Protein AF-A0A1H3DX16-F1 (afdb_monomer)

Radius of gyration: 30.32 Å; Cα contacts (8 Å, |Δi|>4): 21; chains: 1; bounding box: 38×92×60 Å

InterPro domains:
  IPR043860 Protein of unknown function DUF5822 [PF19139] (61-97)

Structure (mmCIF, N/CA/C/O backbone):
data_AF-A0A1H3DX16-F1
#
_entry.id   AF-A0A1H3DX16-F1
#
loop_
_atom_site.group_PDB
_atom_site.id
_atom_site.type_symbol
_atom_site.label_atom_id
_atom_site.label_alt_id
_atom_site.label_comp_id
_atom_site.label_asym_id
_atom_site.label_entity_id
_atom_site.label_seq_id
_atom_site.pdbx_PDB_ins_code
_atom_site.Cartn_x
_atom_site.Cartn_y
_atom_site.Cartn_z
_atom_site.occupancy
_atom_site.B_iso_or_equiv
_atom_site.auth_seq_id
_atom_site.auth_comp_id
_atom_site.auth_asym_id
_atom_site.auth_atom_id
_atom_site.pdbx_PDB_model_num
ATOM 1 N N . MET A 1 1 ? -19.002 78.841 -24.728 1.00 53.00 1 MET A N 1
ATOM 2 C CA . MET A 1 1 ? -18.869 78.378 -26.127 1.00 53.00 1 MET A CA 1
ATOM 3 C C . MET A 1 1 ? -17.709 77.382 -26.208 1.00 53.00 1 MET A C 1
ATOM 5 O O . MET A 1 1 ? -16.568 77.806 -26.301 1.00 53.00 1 MET A O 1
ATOM 9 N N . ARG A 1 2 ? -17.969 76.072 -26.087 1.00 50.19 2 ARG A N 1
ATOM 10 C CA . ARG A 1 2 ? -17.044 74.995 -26.499 1.00 50.19 2 ARG A CA 1
ATOM 11 C C . ARG A 1 2 ? -17.877 73.719 -26.658 1.00 50.19 2 ARG A C 1
ATOM 13 O O . ARG A 1 2 ? -18.434 73.232 -25.683 1.00 50.19 2 ARG A O 1
ATOM 20 N N . ARG A 1 3 ? -18.081 73.286 -27.904 1.00 57.09 3 ARG A N 1
ATOM 21 C CA . ARG A 1 3 ? -18.835 72.074 -28.249 1.00 57.09 3 ARG A CA 1
ATOM 22 C C . ARG A 1 3 ? -17.889 70.878 -28.157 1.00 57.09 3 ARG A C 1
ATOM 24 O O . ARG A 1 3 ? -16.848 70.894 -28.804 1.00 57.09 3 ARG A O 1
ATOM 31 N N . GLU A 1 4 ? -18.254 69.870 -27.375 1.00 65.69 4 GLU A N 1
ATOM 32 C CA . GLU A 1 4 ? -17.627 68.546 -27.423 1.00 65.69 4 GLU A CA 1
ATOM 33 C C . GLU A 1 4 ? -18.030 67.863 -28.749 1.00 65.69 4 GLU A C 1
ATOM 35 O O . GLU A 1 4 ? -19.225 67.823 -29.065 1.00 65.69 4 GLU A O 1
ATOM 40 N N . PRO A 1 5 ? -17.083 67.366 -29.565 1.00 64.69 5 PRO A N 1
ATOM 41 C CA . PRO A 1 5 ? -17.396 66.691 -30.817 1.00 64.69 5 PRO A CA 1
ATO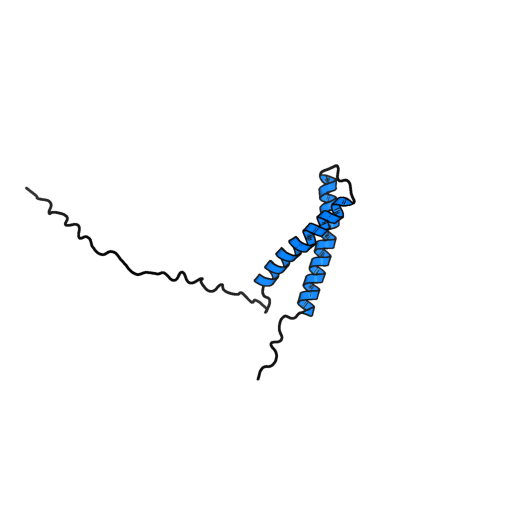M 42 C C . PRO A 1 5 ? -17.826 65.242 -30.554 1.00 64.69 5 PRO A C 1
ATOM 44 O O . PRO A 1 5 ? -17.245 64.533 -29.733 1.00 64.69 5 PRO A O 1
ATOM 47 N N . GLY A 1 6 ? -18.861 64.803 -31.274 1.00 64.19 6 GLY A N 1
ATOM 48 C CA . GLY A 1 6 ? -19.453 63.473 -31.162 1.00 64.19 6 GLY A CA 1
ATOM 49 C C . GLY A 1 6 ? -18.422 62.348 -31.261 1.00 64.19 6 GLY A C 1
ATOM 50 O O . GLY A 1 6 ? -17.728 62.190 -32.268 1.00 64.19 6 GLY A O 1
ATOM 51 N N . ARG A 1 7 ? -18.354 61.534 -30.205 1.00 66.19 7 ARG A N 1
ATOM 52 C CA . ARG A 1 7 ? -17.574 60.298 -30.158 1.00 66.19 7 ARG A CA 1
ATOM 53 C C . ARG A 1 7 ? -18.251 59.261 -31.060 1.00 66.19 7 ARG A C 1
ATOM 55 O O . ARG A 1 7 ? -19.134 58.529 -30.626 1.00 66.19 7 ARG A O 1
ATOM 62 N N . ASN A 1 8 ? -17.847 59.226 -32.328 1.00 63.00 8 ASN A N 1
ATOM 63 C CA . ASN A 1 8 ? -18.216 58.173 -33.272 1.00 63.00 8 ASN A CA 1
ATOM 64 C C . ASN A 1 8 ? -17.607 56.841 -32.811 1.00 63.00 8 ASN A C 1
ATOM 66 O O . ASN A 1 8 ? -16.418 56.584 -33.008 1.00 63.00 8 ASN A O 1
ATOM 70 N N . VAL A 1 9 ? -18.428 55.993 -32.193 1.00 67.00 9 VAL A N 1
ATOM 71 C CA . VAL A 1 9 ? -18.089 54.596 -31.907 1.00 67.00 9 VAL A CA 1
ATOM 72 C C . VAL A 1 9 ? -18.106 53.849 -33.238 1.00 67.00 9 VAL A C 1
ATOM 74 O O . VAL A 1 9 ? -19.165 53.595 -33.805 1.00 67.00 9 VAL A O 1
ATOM 77 N N . ARG A 1 10 ? -16.928 53.529 -33.779 1.00 69.12 10 ARG A N 1
ATOM 78 C CA . ARG A 1 10 ? -16.819 52.634 -34.937 1.00 69.12 10 ARG A CA 1
ATOM 79 C C . ARG A 1 10 ? -17.068 51.198 -34.452 1.00 69.12 10 ARG A C 1
ATOM 81 O O . ARG A 1 10 ? -16.302 50.746 -33.600 1.00 69.12 10 ARG A O 1
ATOM 88 N N . PRO A 1 11 ? -18.061 50.452 -34.970 1.00 63.75 11 PRO A N 1
ATOM 89 C CA . PRO A 1 11 ? -18.179 49.028 -34.684 1.00 63.75 11 PRO A CA 1
ATOM 90 C C . PRO A 1 11 ? -17.109 48.296 -35.501 1.00 63.75 11 PRO A C 1
ATOM 92 O O . PRO A 1 11 ? -17.291 47.932 -36.661 1.00 63.75 11 PRO A O 1
ATOM 95 N N . GLY A 1 12 ? -15.924 48.185 -34.908 1.00 58.12 12 GLY A N 1
ATOM 96 C CA . GLY A 1 12 ? -14.750 47.589 -35.520 1.00 58.12 12 GLY A CA 1
ATOM 97 C C . GLY A 1 12 ? -14.596 46.125 -35.145 1.00 58.12 12 GLY A C 1
ATOM 98 O O . GLY A 1 12 ? -13.970 45.820 -34.141 1.00 58.12 12 GLY A O 1
ATOM 99 N N . ARG A 1 13 ? -15.064 45.263 -36.052 1.00 65.00 13 ARG A N 1
ATOM 100 C CA . ARG A 1 13 ? -14.439 43.979 -36.402 1.00 65.00 13 ARG A CA 1
ATOM 101 C C . ARG A 1 13 ? -14.524 42.868 -35.347 1.00 65.00 13 ARG A C 1
ATOM 103 O O . ARG A 1 13 ? -13.624 42.645 -34.549 1.00 65.00 13 ARG A O 1
ATOM 110 N N . PHE A 1 14 ? -15.596 42.092 -35.483 1.00 65.19 14 PHE A N 1
ATOM 111 C CA . PHE A 1 14 ? -15.691 40.697 -35.063 1.00 65.19 14 PHE A CA 1
ATOM 112 C C . PHE A 1 14 ? -14.454 39.928 -35.566 1.00 65.19 14 PHE A C 1
ATOM 114 O O . PHE A 1 14 ? -14.304 39.699 -36.767 1.00 65.19 14 PHE A O 1
ATOM 121 N N . LEU A 1 15 ? -13.531 39.595 -34.659 1.00 66.69 15 LEU A N 1
ATOM 122 C CA . LEU A 1 15 ? -12.420 38.691 -34.941 1.00 66.69 15 LEU A CA 1
ATOM 123 C C . LEU A 1 15 ? -12.967 37.263 -34.970 1.00 66.69 15 LEU A C 1
ATOM 125 O O . LEU A 1 15 ? -12.955 36.536 -33.982 1.00 66.69 15 LEU A O 1
ATOM 129 N N . THR A 1 16 ? -13.477 36.880 -36.134 1.00 65.75 16 THR A N 1
ATOM 130 C CA . THR A 1 16 ? -13.505 35.482 -36.554 1.00 65.75 16 THR A CA 1
ATOM 131 C C . THR A 1 16 ? -12.066 34.997 -36.709 1.00 65.75 16 THR A C 1
ATOM 133 O O . THR A 1 16 ? -11.268 35.655 -37.373 1.00 65.75 16 THR A O 1
ATOM 136 N N . GLY A 1 17 ? -11.765 33.811 -36.180 1.00 60.88 17 GLY A N 1
ATOM 137 C CA . GLY A 1 17 ? -10.639 33.011 -36.661 1.00 60.88 17 GLY A CA 1
ATOM 138 C C . GLY A 1 17 ? -9.503 32.847 -35.665 1.00 60.88 17 GLY A C 1
ATOM 139 O O . GLY A 1 17 ? -8.419 33.385 -35.841 1.00 60.88 17 GLY A O 1
ATOM 140 N N . GLY A 1 18 ? -9.749 32.021 -34.657 1.00 55.00 18 GLY A N 1
ATOM 141 C CA . GLY A 1 18 ? -8.714 31.434 -33.828 1.00 55.00 18 GLY A CA 1
ATOM 142 C C . GLY A 1 18 ? -9.260 30.147 -33.250 1.00 55.00 18 GLY A C 1
ATOM 143 O O . GLY A 1 18 ? -9.586 30.089 -32.071 1.00 55.00 18 GLY A O 1
ATOM 144 N N . THR A 1 19 ? -9.414 29.109 -34.077 1.00 63.97 19 THR A N 1
ATOM 145 C CA . THR A 1 19 ? -9.336 27.748 -33.546 1.00 63.97 19 THR A CA 1
ATOM 146 C C . THR A 1 19 ? -7.918 27.611 -33.029 1.00 63.97 19 THR A C 1
ATOM 148 O O . THR A 1 19 ? -7.015 27.188 -33.753 1.00 63.97 19 THR A O 1
ATOM 151 N N . GLU A 1 20 ? -7.710 28.065 -31.800 1.00 61.38 20 GLU A N 1
ATOM 152 C CA . GLU A 1 20 ? -6.575 27.675 -31.005 1.00 61.38 20 GLU A CA 1
ATOM 153 C C . GLU A 1 20 ? -6.685 26.161 -30.972 1.00 61.38 20 GLU A C 1
ATOM 155 O O . GLU A 1 20 ? -7.507 25.581 -30.257 1.00 61.38 20 GLU A O 1
ATOM 160 N N . ARG A 1 21 ? -5.927 25.501 -31.855 1.00 65.00 21 ARG A N 1
ATOM 161 C CA . ARG A 1 21 ? -5.517 24.141 -31.588 1.00 65.00 21 ARG A CA 1
ATOM 162 C C . ARG A 1 21 ? -4.809 24.299 -30.266 1.00 65.00 21 ARG A C 1
ATOM 164 O O . ARG A 1 21 ? -3.655 24.716 -30.235 1.00 65.00 21 ARG A O 1
ATOM 171 N N . ARG A 1 22 ? -5.549 24.067 -29.182 1.00 63.12 22 ARG A N 1
ATOM 172 C CA . ARG A 1 22 ? -5.013 23.864 -27.853 1.00 63.12 22 ARG A CA 1
ATOM 173 C C . ARG A 1 22 ? -4.245 22.560 -27.999 1.00 63.12 22 ARG A C 1
ATOM 175 O O . ARG A 1 22 ? -4.751 21.483 -27.701 1.00 63.12 22 ARG A O 1
ATOM 182 N N . GLY A 1 23 ? -3.100 22.662 -28.670 1.00 63.25 23 GLY A N 1
ATOM 183 C CA . GLY A 1 23 ? -2.154 21.596 -28.829 1.00 63.25 23 GLY A CA 1
ATOM 184 C C . GLY A 1 23 ? -1.861 21.216 -27.406 1.00 63.25 23 GLY A C 1
ATOM 185 O O . GLY A 1 23 ? -1.444 22.062 -26.615 1.00 63.25 23 GLY A O 1
ATOM 186 N N . VAL A 1 24 ? -2.203 19.981 -27.058 1.00 67.94 24 VAL A N 1
ATOM 187 C CA . VAL A 1 24 ? -1.574 19.332 -25.923 1.00 67.94 24 VAL A CA 1
ATOM 188 C C . VAL A 1 24 ? -0.092 19.604 -26.126 1.00 67.94 24 VAL A C 1
ATOM 190 O O . VAL A 1 24 ? 0.487 19.130 -27.103 1.00 67.94 24 VAL A O 1
ATOM 193 N N . GLN A 1 25 ? 0.465 20.489 -25.297 1.00 70.19 25 GLN A N 1
ATOM 194 C CA . GLN A 1 25 ? 1.900 20.707 -25.275 1.00 70.19 25 GLN A CA 1
ATOM 195 C C . GLN A 1 25 ? 2.494 19.315 -25.081 1.00 70.19 25 GLN A C 1
ATOM 197 O O . GLN A 1 25 ? 2.036 18.623 -24.162 1.00 70.19 25 GLN A O 1
ATOM 202 N N . PRO A 1 26 ? 3.390 18.850 -25.969 1.00 68.81 26 PRO A N 1
ATOM 203 C CA . PRO A 1 26 ? 3.991 17.539 -25.818 1.00 68.81 26 PRO A CA 1
ATOM 204 C C . PRO A 1 26 ? 4.527 17.433 -24.395 1.00 68.81 26 PRO A C 1
ATOM 206 O O . PRO A 1 26 ? 5.347 18.250 -23.981 1.00 68.81 26 PRO A O 1
ATOM 209 N N . VAL A 1 27 ? 3.975 16.499 -23.617 1.00 68.81 27 VAL A N 1
ATOM 210 C CA . VAL A 1 27 ? 4.474 16.225 -22.272 1.00 68.81 27 VAL A CA 1
ATOM 211 C C . VAL A 1 27 ? 5.932 15.835 -22.436 1.00 68.81 27 VAL A C 1
ATOM 213 O O . VAL A 1 27 ? 6.251 14.897 -23.168 1.00 68.81 27 VAL A O 1
ATOM 216 N N . GLU A 1 28 ? 6.810 16.592 -21.793 1.00 62.84 28 GLU A N 1
ATOM 217 C CA . GLU A 1 28 ? 8.228 16.291 -21.748 1.00 62.84 28 GLU A CA 1
ATOM 218 C C . GLU A 1 28 ? 8.389 14.968 -20.992 1.00 62.84 28 GLU A C 1
ATOM 220 O O . GLU A 1 28 ? 8.187 14.885 -19.780 1.00 62.84 28 GLU A O 1
ATOM 225 N N . ARG A 1 29 ? 8.646 13.892 -21.740 1.00 60.22 29 ARG A N 1
ATOM 226 C CA . ARG A 1 29 ? 8.978 12.577 -21.193 1.00 60.22 29 ARG A CA 1
ATOM 227 C C . ARG A 1 29 ? 10.378 12.688 -20.606 1.00 60.22 29 ARG A C 1
ATOM 229 O O . ARG A 1 29 ? 11.359 12.679 -21.343 1.00 60.22 29 ARG A O 1
ATOM 236 N N . THR A 1 30 ? 10.480 12.846 -19.293 1.00 56.62 30 THR A N 1
ATOM 237 C CA . THR A 1 30 ? 11.776 12.833 -18.613 1.00 56.62 30 THR A CA 1
ATOM 238 C C . THR A 1 30 ? 12.246 11.384 -18.487 1.00 56.62 30 THR A C 1
ATOM 240 O O . THR A 1 30 ? 11.995 10.726 -17.482 1.00 56.62 30 THR A O 1
ATOM 243 N N . GLU A 1 31 ? 12.898 10.862 -19.522 1.00 53.69 31 GLU A N 1
ATOM 244 C CA . GLU A 1 31 ? 13.693 9.638 -19.402 1.00 53.69 31 GLU A CA 1
ATOM 245 C C . GLU A 1 31 ? 15.061 10.015 -18.840 1.00 53.69 31 GLU A C 1
ATOM 247 O O . GLU A 1 31 ? 16.020 10.268 -19.565 1.00 53.69 31 GLU A O 1
ATOM 252 N N . VAL A 1 32 ? 15.138 10.128 -17.516 1.00 54.59 32 VAL A N 1
ATOM 253 C CA . VAL A 1 32 ? 16.431 10.196 -16.830 1.00 54.59 32 VAL A CA 1
ATOM 254 C C . VAL A 1 32 ? 16.871 8.750 -16.612 1.00 54.59 32 VAL A C 1
ATOM 256 O O . VAL A 1 32 ? 16.101 7.949 -16.092 1.00 54.59 32 VAL A O 1
ATOM 259 N N . GLU A 1 33 ? 18.069 8.393 -17.081 1.00 61.19 33 GLU A N 1
ATOM 260 C CA . GLU A 1 33 ? 18.662 7.048 -16.925 1.00 61.19 33 GLU A CA 1
ATOM 261 C C . GLU A 1 33 ? 17.948 5.883 -17.648 1.00 61.19 33 GLU A C 1
ATOM 263 O O . GLU A 1 33 ? 18.230 4.722 -17.359 1.00 61.19 33 GLU A O 1
ATOM 268 N N . GLY A 1 34 ? 17.076 6.160 -18.630 1.00 67.12 34 GLY A N 1
ATOM 269 C CA . GLY A 1 34 ? 16.381 5.122 -19.415 1.00 67.12 34 GLY A CA 1
ATOM 270 C C . GLY A 1 34 ? 15.231 4.438 -18.665 1.00 67.12 34 GLY A C 1
ATOM 271 O O . GLY A 1 34 ? 14.816 3.335 -19.018 1.00 67.12 34 GLY A O 1
ATOM 272 N N . VAL A 1 35 ? 14.726 5.076 -17.604 1.00 68.06 35 VAL A N 1
ATOM 273 C CA . VAL A 1 35 ? 13.601 4.588 -16.799 1.00 68.06 35 VAL A CA 1
ATOM 274 C C . VAL A 1 35 ? 12.373 5.473 -17.026 1.00 68.06 35 VAL A C 1
ATOM 276 O O . VAL A 1 35 ? 12.403 6.677 -16.779 1.00 68.06 35 VAL A O 1
ATOM 279 N N . ASP A 1 36 ? 11.254 4.868 -17.440 1.00 78.19 36 ASP A N 1
ATOM 280 C CA . ASP A 1 36 ? 9.964 5.559 -17.567 1.00 78.19 36 ASP A CA 1
ATOM 281 C C . ASP A 1 36 ? 9.331 5.767 -16.178 1.00 78.19 36 ASP A C 1
ATOM 283 O O . ASP A 1 36 ? 8.626 4.907 -15.637 1.00 78.19 36 ASP A O 1
ATOM 287 N N . TYR A 1 37 ? 9.574 6.934 -15.578 1.00 73.38 37 TYR A N 1
ATOM 288 C CA . TYR A 1 37 ? 9.007 7.289 -14.272 1.00 73.38 37 TYR A CA 1
ATOM 289 C C . TYR A 1 37 ? 7.474 7.377 -14.275 1.00 73.38 37 TYR A C 1
ATOM 291 O O . TYR A 1 37 ? 6.848 7.142 -13.236 1.00 73.38 37 TYR A O 1
ATOM 299 N N . GLY A 1 38 ? 6.854 7.676 -15.422 1.00 80.88 38 GLY A N 1
ATOM 300 C CA . GLY A 1 38 ? 5.398 7.660 -15.569 1.00 80.88 38 GLY A CA 1
ATOM 301 C C . GLY A 1 38 ? 4.849 6.244 -15.412 1.00 80.88 38 GLY A C 1
ATOM 302 O O . GLY A 1 38 ? 3.902 6.018 -14.651 1.00 80.88 38 GLY A O 1
ATOM 303 N N . TRP A 1 39 ? 5.508 5.277 -16.047 1.00 80.12 39 TRP A N 1
ATOM 304 C CA . TRP A 1 39 ? 5.203 3.857 -15.902 1.00 80.12 39 TRP A CA 1
ATOM 305 C C . TRP A 1 39 ? 5.468 3.342 -14.481 1.00 80.12 39 TRP A C 1
ATOM 307 O O . TRP A 1 39 ? 4.633 2.618 -13.933 1.00 80.12 39 TRP A O 1
ATOM 317 N N . VAL A 1 40 ? 6.574 3.744 -13.843 1.00 76.38 40 VAL A N 1
ATOM 318 C CA . VAL A 1 40 ? 6.892 3.349 -12.455 1.00 76.38 40 VAL A CA 1
ATOM 319 C C . VAL A 1 40 ? 5.812 3.833 -11.489 1.00 76.38 40 VAL A C 1
ATOM 321 O O . VAL A 1 40 ? 5.321 3.063 -10.654 1.00 76.38 40 VAL A O 1
ATOM 324 N N . MET A 1 41 ? 5.399 5.093 -11.618 1.00 84.00 41 MET A N 1
ATOM 325 C CA . MET A 1 41 ? 4.356 5.669 -10.775 1.00 84.00 41 MET A CA 1
ATOM 326 C C . MET A 1 41 ? 3.008 4.974 -11.000 1.00 84.00 41 MET A C 1
ATOM 328 O O . MET A 1 41 ? 2.355 4.570 -10.034 1.00 84.00 41 MET A O 1
ATOM 332 N N . GLN A 1 42 ? 2.613 4.781 -12.263 1.00 84.19 42 GLN A N 1
ATOM 333 C CA . GLN A 1 42 ? 1.346 4.136 -12.609 1.00 84.19 42 GLN A CA 1
ATOM 334 C C . GLN A 1 42 ? 1.305 2.681 -12.131 1.00 84.19 42 GLN A C 1
ATOM 336 O O . GLN A 1 42 ? 0.327 2.266 -11.507 1.00 84.19 42 GLN A O 1
ATOM 341 N N . THR A 1 43 ? 2.379 1.926 -12.355 1.00 81.94 43 THR A N 1
ATOM 342 C CA . THR A 1 43 ? 2.497 0.532 -11.914 1.00 81.94 43 THR A CA 1
ATOM 343 C C . THR A 1 43 ? 2.405 0.440 -10.399 1.00 81.94 43 THR A C 1
ATOM 345 O O . THR A 1 43 ? 1.632 -0.360 -9.877 1.00 81.94 43 THR A O 1
ATOM 348 N N . THR A 1 44 ? 3.108 1.308 -9.672 1.00 78.75 44 THR A N 1
ATOM 349 C CA . THR A 1 44 ? 3.055 1.321 -8.204 1.00 78.75 44 THR A CA 1
ATOM 350 C C . THR A 1 44 ? 1.641 1.612 -7.695 1.00 78.75 44 THR A C 1
ATOM 352 O O . THR A 1 44 ? 1.156 0.921 -6.796 1.00 78.75 44 THR A O 1
ATOM 355 N N . PHE A 1 45 ? 0.942 2.582 -8.294 1.00 83.12 45 PHE A N 1
ATOM 356 C CA . PHE A 1 45 ? -0.441 2.907 -7.935 1.00 83.12 45 PHE A CA 1
ATOM 357 C C . PHE A 1 45 ? -1.390 1.724 -8.177 1.00 83.12 45 PHE A C 1
ATOM 359 O O . PHE A 1 45 ? -2.111 1.303 -7.269 1.00 83.12 45 PHE A O 1
ATOM 366 N N . VAL A 1 46 ? -1.344 1.142 -9.379 1.00 85.94 46 VAL A N 1
ATOM 367 C CA . VAL A 1 46 ? -2.207 0.021 -9.780 1.00 85.94 46 VAL A CA 1
ATOM 368 C C . VAL A 1 46 ? -1.953 -1.210 -8.913 1.00 85.94 46 VAL A C 1
ATOM 370 O O . VAL A 1 46 ? -2.901 -1.802 -8.396 1.00 85.94 46 VAL A O 1
ATOM 373 N N . VAL A 1 47 ? -0.690 -1.575 -8.698 1.00 81.56 47 VAL A N 1
ATOM 374 C CA . VAL A 1 47 ? -0.323 -2.753 -7.901 1.00 81.56 47 VAL A CA 1
ATOM 375 C C . VAL A 1 47 ? -0.755 -2.585 -6.442 1.00 81.56 47 VAL A C 1
ATOM 377 O O . VAL A 1 47 ? -1.301 -3.515 -5.851 1.00 81.56 47 VAL A O 1
ATOM 380 N N . THR A 1 48 ? -0.603 -1.394 -5.862 1.00 76.88 48 THR A N 1
ATOM 381 C CA . THR A 1 48 ? -1.018 -1.146 -4.471 1.00 76.88 48 THR A CA 1
ATOM 382 C C . THR A 1 48 ? -2.530 -1.304 -4.291 1.00 76.88 48 THR A C 1
ATOM 384 O O . THR A 1 48 ? -2.979 -1.860 -3.288 1.00 76.88 48 THR A O 1
ATOM 387 N N . ILE A 1 49 ? -3.324 -0.875 -5.273 1.00 82.12 49 ILE A N 1
ATOM 388 C CA . ILE A 1 49 ? -4.783 -1.019 -5.231 1.00 82.12 49 ILE A CA 1
ATOM 389 C C . ILE A 1 49 ? -5.194 -2.472 -5.462 1.00 82.12 49 ILE A C 1
ATOM 391 O O . ILE A 1 49 ? -5.943 -3.023 -4.660 1.00 82.12 49 ILE A O 1
ATOM 395 N N . LEU A 1 50 ? -4.714 -3.096 -6.541 1.00 83.81 50 LEU A N 1
ATOM 396 C CA . LEU A 1 50 ? -5.174 -4.425 -6.953 1.00 83.81 50 LEU A CA 1
ATOM 397 C C . LEU A 1 50 ? -4.631 -5.557 -6.081 1.00 83.81 50 LEU A C 1
ATOM 399 O O . LEU A 1 50 ? -5.247 -6.615 -6.017 1.00 83.81 50 LEU A O 1
ATOM 403 N N . VAL A 1 51 ? -3.493 -5.359 -5.420 1.00 77.38 51 VAL A N 1
ATOM 404 C CA . VAL A 1 51 ? -2.848 -6.394 -4.601 1.00 77.38 51 VAL A CA 1
ATOM 405 C C . VAL A 1 51 ? -2.877 -6.010 -3.127 1.00 77.38 51 VAL A C 1
ATOM 407 O O . VAL A 1 51 ? -3.306 -6.805 -2.289 1.00 77.38 51 VAL A O 1
ATOM 410 N N . GLY A 1 52 ? -2.482 -4.776 -2.802 1.00 74.94 52 GLY A N 1
ATOM 411 C CA . GLY A 1 52 ? -2.396 -4.304 -1.420 1.00 74.94 52 GLY A CA 1
ATOM 412 C C 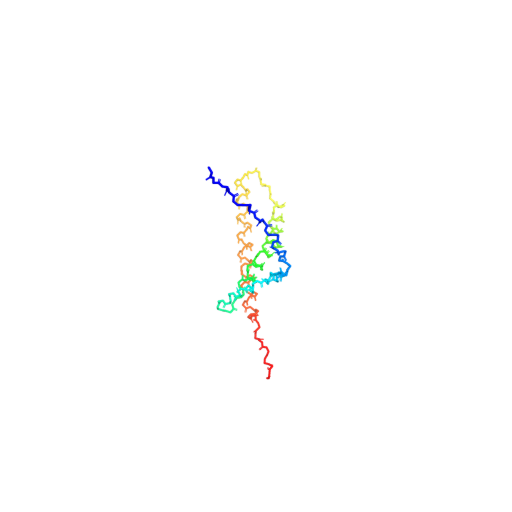. GLY A 1 52 ? -3.748 -4.284 -0.709 1.00 74.94 52 GLY A C 1
ATOM 413 O O . GLY A 1 52 ? -3.880 -4.864 0.371 1.00 74.94 52 GLY A O 1
ATOM 414 N N . ALA A 1 53 ? -4.770 -3.671 -1.315 1.00 80.06 53 ALA A N 1
ATOM 415 C CA . ALA A 1 53 ? -6.084 -3.570 -0.678 1.00 80.06 53 ALA A CA 1
ATOM 416 C C . ALA A 1 53 ? -6.770 -4.942 -0.477 1.00 80.06 53 ALA A C 1
ATOM 418 O O . ALA A 1 53 ? -7.226 -5.198 0.642 1.00 80.06 53 ALA A O 1
ATOM 419 N N . PRO A 1 54 ? -6.795 -5.868 -1.461 1.00 80.56 54 PRO A N 1
ATOM 420 C CA . PRO A 1 54 ? -7.349 -7.207 -1.252 1.00 80.56 54 PRO A CA 1
ATOM 421 C C . PRO A 1 54 ? -6.615 -8.021 -0.188 1.00 80.56 54 PRO A C 1
ATOM 423 O O . PRO A 1 54 ? -7.269 -8.683 0.615 1.00 80.56 54 PRO A O 1
ATOM 426 N N . LEU A 1 55 ? -5.281 -7.951 -0.119 1.00 76.12 55 LEU A N 1
ATOM 427 C CA . LEU A 1 55 ? -4.517 -8.657 0.917 1.00 76.12 55 LEU A CA 1
ATOM 428 C C . LEU A 1 55 ? -4.863 -8.162 2.322 1.00 76.12 55 LEU A C 1
ATOM 430 O O . LEU A 1 55 ? -5.087 -8.975 3.221 1.00 76.12 55 LEU A O 1
ATOM 434 N N . VAL A 1 56 ? -4.958 -6.843 2.510 1.00 76.50 56 VAL A N 1
ATOM 435 C CA . VAL A 1 56 ? -5.364 -6.253 3.795 1.00 76.50 56 VAL A CA 1
ATOM 436 C C . VAL A 1 56 ? -6.792 -6.663 4.155 1.00 76.50 56 VAL A C 1
ATOM 438 O O . VAL A 1 56 ? -7.048 -7.047 5.299 1.00 76.50 56 VAL A O 1
ATOM 441 N N . ALA A 1 57 ? -7.709 -6.635 3.186 1.00 79.25 57 ALA A N 1
ATOM 442 C CA . ALA A 1 57 ? -9.094 -7.042 3.396 1.00 79.25 57 ALA A CA 1
ATOM 443 C C . ALA A 1 57 ? -9.193 -8.518 3.818 1.00 79.25 57 ALA A C 1
ATOM 445 O O . ALA A 1 57 ? -9.824 -8.818 4.834 1.00 79.25 57 ALA A O 1
ATOM 446 N N . LEU A 1 58 ? -8.513 -9.422 3.104 1.00 77.81 58 LEU A N 1
ATOM 447 C CA . LEU A 1 58 ? -8.496 -10.857 3.405 1.00 77.81 58 LEU A CA 1
ATOM 448 C C . LEU A 1 58 ? -7.887 -11.140 4.778 1.00 77.81 58 LEU A C 1
ATOM 450 O O . LEU A 1 58 ? -8.488 -11.861 5.576 1.00 77.81 58 LEU A O 1
ATOM 454 N N . ALA A 1 59 ? -6.747 -10.525 5.095 1.00 78.50 59 ALA A N 1
ATOM 455 C CA . ALA A 1 59 ? -6.116 -10.682 6.399 1.00 78.50 59 ALA A CA 1
ATOM 456 C C . ALA A 1 59 ? -7.021 -10.188 7.543 1.00 78.50 59 ALA A C 1
ATOM 458 O O . ALA A 1 59 ? -6.992 -10.763 8.631 1.00 78.50 59 ALA A O 1
ATOM 459 N N . SER A 1 60 ? -7.848 -9.156 7.313 1.00 71.81 60 SER A N 1
ATOM 460 C CA . SER A 1 60 ? -8.722 -8.606 8.361 1.00 71.81 60 SER A CA 1
ATOM 461 C C . SER A 1 60 ? -9.814 -9.583 8.804 1.00 71.81 60 SER A C 1
ATOM 463 O O . SER A 1 60 ? -10.279 -9.506 9.937 1.00 71.81 60 SER A O 1
ATOM 465 N N . THR A 1 61 ? -10.182 -10.547 7.952 1.00 81.12 61 THR A N 1
ATOM 466 C CA . THR A 1 61 ? -11.209 -11.554 8.270 1.00 81.12 61 THR A CA 1
ATOM 467 C C . THR A 1 61 ? -10.781 -12.535 9.362 1.00 81.12 61 THR A C 1
ATOM 469 O O . THR A 1 61 ? -11.626 -13.193 9.959 1.00 81.12 61 THR A O 1
ATOM 472 N N . GLN A 1 62 ? -9.477 -12.640 9.631 1.00 79.25 62 GLN A N 1
ATOM 473 C CA . GLN A 1 62 ? -8.902 -13.651 10.522 1.00 79.25 62 GLN A CA 1
ATOM 474 C C . GLN A 1 62 ? -8.691 -13.153 11.957 1.00 79.25 62 GLN A C 1
ATOM 476 O O . GLN A 1 62 ? -8.263 -13.918 12.819 1.00 79.25 62 GLN A O 1
ATOM 481 N N . VAL A 1 63 ? -8.957 -11.874 12.234 1.00 75.69 63 VAL A N 1
ATOM 482 C CA . VAL A 1 63 ? -8.634 -11.250 13.523 1.00 75.69 63 VAL A CA 1
ATOM 483 C C . VAL A 1 63 ? -9.708 -10.267 13.965 1.00 75.69 63 VAL A C 1
ATOM 485 O O . VAL A 1 63 ? -10.133 -9.389 13.220 1.00 75.69 63 VAL A O 1
ATOM 488 N N . THR A 1 64 ? -10.108 -10.365 15.231 1.00 76.00 64 THR A N 1
ATOM 489 C CA . THR A 1 64 ? -10.978 -9.374 15.862 1.00 76.00 64 THR A CA 1
ATOM 490 C C . THR A 1 64 ? -10.148 -8.173 16.306 1.00 76.00 64 THR A C 1
ATOM 492 O O . THR A 1 64 ? -9.145 -8.294 17.007 1.00 76.00 64 THR A O 1
ATOM 495 N N . LEU A 1 65 ? -10.560 -6.981 15.873 1.00 77.12 65 LEU A N 1
ATOM 496 C CA . LEU A 1 65 ? -9.821 -5.732 16.074 1.00 77.12 65 LEU A CA 1
ATOM 497 C C . LEU A 1 65 ? -10.659 -4.773 16.935 1.00 77.12 65 LEU A C 1
ATOM 499 O O . LEU A 1 65 ? -11.266 -3.842 16.402 1.00 77.12 65 LEU A O 1
ATOM 503 N N . PRO A 1 66 ? -10.755 -5.010 18.258 1.00 81.88 66 PRO A N 1
ATOM 504 C CA . PRO A 1 66 ? -11.690 -4.294 19.127 1.00 81.88 66 PRO A CA 1
ATOM 505 C C . PRO A 1 66 ? -11.272 -2.839 19.386 1.00 81.88 66 PRO A C 1
ATOM 507 O O . PRO A 1 66 ? -12.126 -1.962 19.510 1.00 81.88 66 PRO A O 1
ATOM 510 N N . SER A 1 67 ? -9.968 -2.547 19.411 1.00 90.44 67 SER A N 1
ATOM 511 C CA . SER A 1 67 ? -9.423 -1.223 19.734 1.00 90.44 67 SER A CA 1
ATOM 512 C C . SER A 1 67 ? -8.748 -0.551 18.537 1.00 90.44 67 SER A C 1
ATOM 514 O O . SER A 1 67 ? -8.325 -1.199 17.580 1.00 90.44 67 SER A O 1
ATOM 516 N N . TRP A 1 68 ? -8.634 0.780 18.576 1.00 89.19 68 TRP A N 1
ATOM 517 C CA . TRP A 1 68 ? -7.919 1.542 17.546 1.00 89.19 68 TRP A CA 1
ATOM 518 C C . TRP A 1 68 ? -6.439 1.140 17.446 1.00 89.19 68 TRP A C 1
ATOM 520 O O . TRP A 1 68 ? -5.943 0.902 16.349 1.00 89.19 68 TRP A O 1
ATOM 530 N N . GLY A 1 69 ? -5.761 0.953 18.583 1.00 90.06 69 GLY A N 1
ATOM 531 C CA . GLY A 1 69 ? -4.371 0.487 18.604 1.00 90.06 69 GLY A CA 1
ATOM 532 C C . GLY A 1 69 ? -4.188 -0.887 17.952 1.00 90.06 69 GLY A C 1
ATOM 533 O O . GLY A 1 69 ? -3.233 -1.083 17.203 1.00 90.06 69 GLY A O 1
ATOM 534 N N . ALA A 1 70 ? -5.135 -1.812 18.154 1.00 85.88 70 ALA A N 1
ATOM 535 C CA . ALA A 1 70 ? -5.1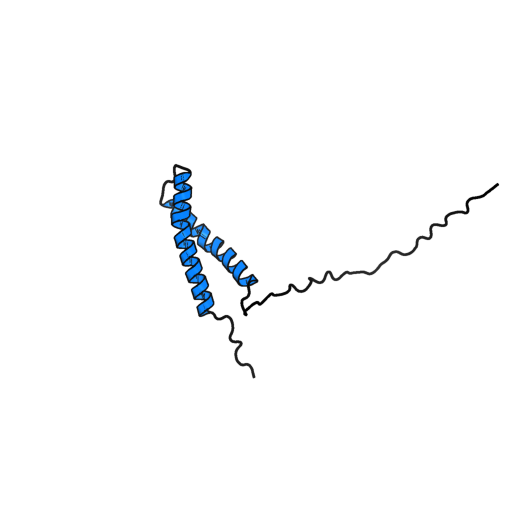14 -3.116 17.490 1.00 85.88 70 ALA A CA 1
ATOM 536 C C . ALA A 1 70 ? -5.236 -2.981 15.962 1.00 85.88 70 ALA A C 1
ATOM 538 O O . ALA A 1 70 ? -4.507 -3.652 15.235 1.00 85.88 70 ALA A O 1
ATOM 539 N N . ARG A 1 71 ? -6.093 -2.070 15.476 1.00 83.44 71 ARG A N 1
ATOM 540 C CA . ARG A 1 71 ? -6.247 -1.762 14.040 1.00 83.44 71 ARG A CA 1
ATOM 541 C C . ARG A 1 71 ? -4.952 -1.234 13.426 1.00 83.44 71 ARG A C 1
ATOM 543 O O . ARG A 1 71 ? -4.543 -1.726 12.379 1.00 83.44 71 ARG A O 1
ATOM 550 N N . VAL A 1 72 ? -4.277 -0.302 14.099 1.00 89.31 72 VAL A N 1
ATOM 551 C CA . VAL A 1 72 ? -2.993 0.257 13.637 1.00 89.31 72 VAL A CA 1
ATOM 552 C C . VAL A 1 72 ? -1.895 -0.810 13.614 1.00 89.31 72 VAL A C 1
ATOM 554 O O . VAL A 1 72 ? -1.225 -0.982 12.598 1.00 89.31 72 VAL A O 1
ATOM 557 N N . ALA A 1 73 ? -1.730 -1.570 14.700 1.00 86.44 73 ALA A N 1
ATOM 558 C CA . ALA A 1 73 ? -0.706 -2.612 14.780 1.00 86.44 73 ALA A CA 1
ATOM 559 C C . ALA A 1 73 ? -0.918 -3.719 13.733 1.00 86.44 73 ALA A C 1
ATOM 561 O O . ALA A 1 73 ? 0.043 -4.206 13.134 1.00 86.44 73 ALA A O 1
ATOM 562 N N . PHE A 1 74 ? -2.174 -4.091 13.486 1.00 84.75 74 PHE A N 1
ATOM 563 C CA . PHE A 1 74 ? -2.544 -5.031 12.435 1.00 84.75 74 PHE A CA 1
ATOM 564 C C . PHE A 1 74 ? -2.223 -4.487 11.041 1.00 84.75 74 PHE A C 1
ATOM 566 O O . PHE A 1 74 ? -1.565 -5.175 10.261 1.00 84.75 74 PHE A O 1
ATOM 573 N N . ALA A 1 75 ? -2.610 -3.241 10.753 1.00 81.81 75 ALA A N 1
ATOM 574 C CA . ALA A 1 75 ? -2.320 -2.603 9.474 1.00 81.81 75 ALA A CA 1
ATOM 575 C C . ALA A 1 75 ? -0.812 -2.558 9.189 1.00 81.81 75 ALA A C 1
ATOM 577 O O . ALA A 1 75 ? -0.400 -2.844 8.071 1.00 81.81 75 ALA A O 1
ATOM 578 N N . ILE A 1 76 ? 0.020 -2.285 10.200 1.00 85.88 76 ILE A N 1
ATOM 579 C CA . ILE A 1 76 ? 1.484 -2.304 10.059 1.00 85.88 76 ILE A CA 1
ATOM 580 C C . ILE A 1 76 ? 1.999 -3.732 9.821 1.00 85.88 76 ILE A C 1
ATOM 582 O O . ILE A 1 76 ? 2.781 -3.949 8.897 1.00 85.88 76 ILE A O 1
ATOM 586 N N . ARG A 1 77 ? 1.554 -4.719 10.616 1.00 85.12 77 ARG A N 1
ATOM 587 C CA . ARG A 1 77 ? 1.997 -6.123 10.489 1.00 85.12 77 ARG A CA 1
ATOM 588 C C . ARG A 1 77 ? 1.618 -6.763 9.162 1.00 85.12 77 ARG A C 1
ATOM 590 O O . ARG A 1 77 ? 2.364 -7.611 8.689 1.00 85.12 77 ARG A O 1
ATOM 597 N N . VAL A 1 78 ? 0.478 -6.393 8.589 1.00 81.75 78 VAL A N 1
ATOM 598 C CA . VAL A 1 78 ? 0.034 -6.901 7.285 1.00 81.75 78 VAL A CA 1
ATOM 599 C C . VAL A 1 78 ? 0.606 -6.060 6.152 1.00 81.75 78 VAL A C 1
ATOM 601 O O . VAL A 1 78 ? 1.095 -6.602 5.167 1.00 81.75 78 VAL A O 1
ATOM 604 N N . GLY A 1 79 ? 0.595 -4.737 6.300 1.00 77.69 79 GLY A N 1
ATOM 605 C CA . GLY A 1 79 ? 1.069 -3.813 5.279 1.00 77.69 79 GLY A CA 1
ATOM 606 C C . GLY A 1 79 ? 2.563 -3.948 5.006 1.00 77.69 79 GLY A C 1
ATOM 607 O O . GLY A 1 79 ? 2.955 -3.955 3.845 1.00 77.69 79 GLY A O 1
ATOM 608 N N . ALA A 1 80 ? 3.400 -4.111 6.037 1.00 84.62 80 ALA A N 1
ATOM 609 C CA . ALA A 1 80 ? 4.852 -4.150 5.860 1.00 84.62 80 ALA A CA 1
ATOM 610 C C . ALA A 1 80 ? 5.345 -5.354 5.024 1.00 84.62 80 ALA A C 1
ATOM 612 O O . ALA A 1 80 ? 6.074 -5.121 4.058 1.00 84.62 80 ALA A O 1
ATOM 613 N N . PRO A 1 81 ? 4.937 -6.615 5.288 1.00 82.75 81 PRO A N 1
ATOM 614 C CA . PRO A 1 81 ? 5.301 -7.748 4.436 1.00 82.75 81 PRO A CA 1
ATOM 615 C C . PRO A 1 81 ? 4.762 -7.612 3.014 1.00 82.75 81 PRO A C 1
ATOM 617 O O . PRO A 1 81 ? 5.480 -7.908 2.066 1.00 82.75 81 PRO A O 1
ATOM 620 N N . VAL A 1 82 ? 3.521 -7.141 2.850 1.00 79.00 82 VAL A N 1
ATOM 621 C CA . VAL A 1 82 ? 2.913 -6.954 1.525 1.00 79.00 82 VAL A CA 1
ATOM 622 C C . VAL A 1 82 ? 3.670 -5.899 0.729 1.00 79.00 82 VAL A C 1
ATOM 624 O O . VAL A 1 82 ? 3.998 -6.136 -0.431 1.00 79.00 82 VAL A O 1
ATOM 627 N N . TRP A 1 83 ? 3.997 -4.765 1.349 1.00 77.50 83 TRP A N 1
ATOM 628 C CA . TRP A 1 83 ? 4.786 -3.705 0.728 1.00 77.50 83 TRP A CA 1
ATOM 629 C C . TRP A 1 83 ? 6.176 -4.208 0.336 1.00 77.50 83 TRP A C 1
ATOM 631 O O . TRP A 1 83 ? 6.604 -4.012 -0.798 1.00 77.50 83 TRP A O 1
ATOM 641 N N . PHE A 1 84 ? 6.843 -4.936 1.233 1.00 82.38 84 PHE A N 1
ATOM 642 C CA . PHE A 1 84 ? 8.162 -5.508 0.979 1.00 82.38 84 PHE A CA 1
ATOM 643 C C . PHE A 1 84 ? 8.146 -6.531 -0.167 1.00 82.38 84 PHE A C 1
ATOM 645 O O . PHE A 1 84 ? 8.959 -6.442 -1.085 1.00 82.38 84 PHE A O 1
ATOM 652 N N . LEU A 1 85 ? 7.188 -7.463 -0.170 1.00 81.25 85 LEU A N 1
ATOM 653 C CA . LEU A 1 85 ? 7.026 -8.451 -1.242 1.00 81.25 85 LEU A CA 1
ATOM 654 C C . LEU A 1 85 ? 6.669 -7.795 -2.574 1.00 81.25 85 LEU A C 1
ATOM 656 O O . LEU A 1 85 ? 7.199 -8.186 -3.609 1.00 81.25 85 LEU A O 1
ATOM 660 N N . THR A 1 86 ? 5.804 -6.784 -2.548 1.00 74.75 86 THR A N 1
ATOM 661 C CA . THR A 1 86 ? 5.442 -6.008 -3.736 1.00 74.75 86 THR A CA 1
ATOM 662 C C . THR A 1 86 ? 6.665 -5.298 -4.307 1.00 74.75 86 THR A C 1
ATOM 664 O O . THR A 1 86 ? 6.922 -5.410 -5.501 1.00 74.75 86 THR A O 1
ATOM 667 N N . ALA A 1 87 ? 7.459 -4.631 -3.464 1.00 72.69 87 ALA A N 1
ATOM 668 C CA . ALA A 1 87 ? 8.694 -3.973 -3.878 1.00 72.69 87 ALA A CA 1
ATOM 669 C C . ALA A 1 87 ? 9.693 -4.972 -4.484 1.00 72.69 87 ALA A C 1
ATOM 671 O O . ALA A 1 87 ? 10.256 -4.702 -5.543 1.00 72.69 87 ALA A O 1
ATOM 672 N N . ILE A 1 88 ? 9.856 -6.152 -3.871 1.00 84.38 88 ILE A N 1
ATOM 673 C CA . ILE A 1 88 ? 10.694 -7.231 -4.414 1.00 84.38 88 ILE A CA 1
ATOM 674 C C . ILE A 1 88 ? 10.166 -7.716 -5.763 1.00 84.38 88 ILE A C 1
ATOM 676 O O . ILE A 1 88 ? 10.954 -7.867 -6.690 1.00 84.38 88 ILE A O 1
ATOM 680 N N . 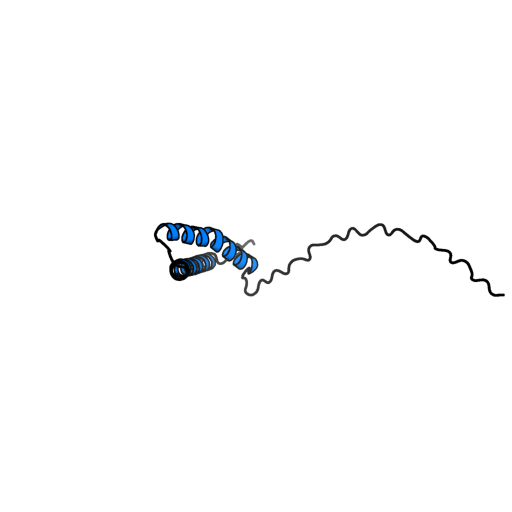LEU A 1 89 ? 8.862 -7.966 -5.891 1.00 77.38 89 LEU A N 1
ATOM 681 C CA . LEU A 1 89 ? 8.255 -8.454 -7.131 1.00 77.38 89 LEU A CA 1
ATOM 682 C C . LEU A 1 89 ? 8.365 -7.429 -8.257 1.00 77.38 89 LEU A C 1
ATOM 684 O O . LEU A 1 89 ? 8.713 -7.808 -9.369 1.00 77.38 89 LEU A O 1
ATOM 688 N N . VAL A 1 90 ? 8.120 -6.148 -7.977 1.00 70.25 90 VAL A N 1
ATOM 689 C CA . VAL A 1 90 ? 8.272 -5.060 -8.954 1.00 70.25 90 VAL A CA 1
ATOM 690 C C . VAL A 1 90 ? 9.736 -4.897 -9.352 1.00 70.25 90 VAL A C 1
ATOM 692 O O . VAL A 1 90 ? 10.030 -4.820 -10.541 1.00 70.25 90 VAL A O 1
ATOM 695 N N . PHE A 1 91 ? 10.665 -4.913 -8.393 1.00 72.44 91 PHE A N 1
ATOM 696 C CA . PHE A 1 91 ? 12.101 -4.865 -8.676 1.00 72.44 91 PHE A CA 1
ATOM 697 C C . PHE A 1 91 ? 12.557 -6.072 -9.504 1.00 72.44 91 PHE A C 1
ATOM 699 O O . PHE A 1 91 ? 13.273 -5.918 -10.489 1.00 72.44 91 PHE A O 1
ATOM 706 N N . ALA A 1 92 ? 12.121 -7.277 -9.135 1.00 78.12 92 ALA A N 1
ATOM 707 C CA . ALA A 1 92 ? 12.429 -8.500 -9.860 1.00 78.12 92 ALA A CA 1
ATOM 708 C C . ALA A 1 92 ? 11.802 -8.499 -11.259 1.00 78.12 92 ALA A C 1
ATOM 710 O O 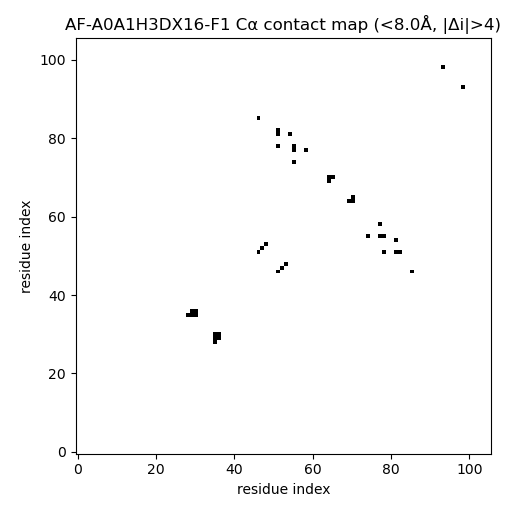. ALA A 1 92 ? 12.453 -8.948 -12.197 1.00 78.12 92 ALA A O 1
ATOM 711 N N . TYR A 1 93 ? 10.581 -7.976 -11.409 1.00 68.75 93 TYR A N 1
ATOM 712 C CA . TYR A 1 93 ? 9.931 -7.778 -12.700 1.00 68.75 93 TYR A CA 1
ATOM 713 C C . TYR A 1 93 ? 10.752 -6.817 -13.554 1.00 68.75 93 TYR A C 1
ATOM 715 O O . TYR A 1 93 ? 11.245 -7.248 -14.584 1.00 68.75 93 TYR A O 1
ATOM 723 N N . ALA A 1 94 ? 11.017 -5.596 -13.077 1.00 67.25 94 ALA A N 1
ATOM 724 C CA . ALA A 1 94 ? 11.810 -4.588 -13.783 1.00 67.25 94 ALA A CA 1
ATOM 725 C C . ALA A 1 94 ? 13.198 -5.112 -14.191 1.00 67.25 94 ALA A C 1
ATOM 727 O O . ALA A 1 94 ? 13.599 -4.979 -15.347 1.00 67.25 94 ALA A O 1
ATOM 728 N N . LYS A 1 95 ? 13.897 -5.787 -13.268 1.00 70.62 95 LYS A N 1
ATOM 729 C CA . LYS A 1 95 ? 15.202 -6.415 -13.517 1.00 70.62 95 LYS A CA 1
ATOM 730 C C . LYS A 1 95 ? 15.125 -7.537 -14.550 1.00 70.62 95 LYS A C 1
ATOM 732 O O . LYS A 1 95 ? 16.050 -7.710 -15.335 1.00 70.62 95 LYS A O 1
ATOM 737 N N . ARG A 1 96 ? 14.053 -8.331 -14.529 1.00 68.75 96 ARG A N 1
ATOM 738 C CA . ARG A 1 96 ? 13.830 -9.395 -15.513 1.00 68.75 96 ARG A CA 1
ATOM 739 C C . ARG A 1 96 ? 13.401 -8.830 -16.862 1.00 68.75 96 ARG A C 1
ATOM 741 O O . ARG A 1 96 ? 13.639 -9.483 -17.871 1.00 68.75 96 ARG A O 1
ATOM 748 N N . THR A 1 97 ? 12.766 -7.662 -16.873 1.00 58.44 97 THR A N 1
ATOM 749 C CA . THR A 1 97 ? 12.203 -7.081 -18.083 1.00 58.44 97 THR A CA 1
ATOM 750 C C . THR A 1 97 ? 13.090 -6.099 -18.813 1.00 58.44 97 THR A C 1
ATO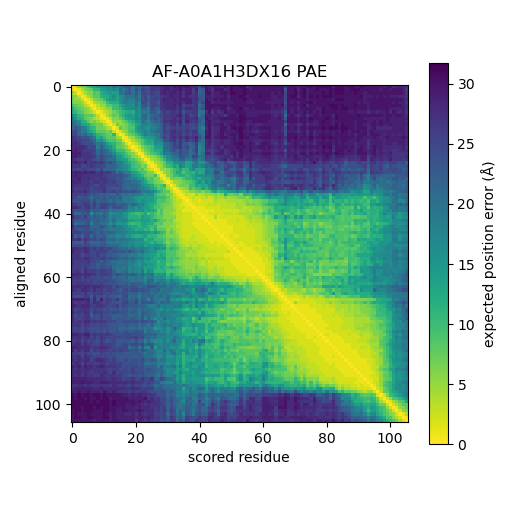M 752 O O . THR A 1 97 ? 12.653 -5.856 -19.923 1.00 58.44 97 THR A O 1
ATOM 755 N N . ASN A 1 98 ? 14.217 -5.566 -18.277 1.00 54.06 98 ASN A N 1
ATOM 756 C CA . ASN A 1 98 ? 15.166 -4.650 -18.975 1.00 54.06 98 ASN A CA 1
ATOM 757 C C . ASN A 1 98 ? 14.557 -4.120 -20.279 1.00 54.06 98 ASN A C 1
ATOM 759 O O . ASN A 1 98 ? 14.761 -4.700 -21.344 1.00 54.06 98 ASN A O 1
ATOM 763 N N . ALA A 1 99 ? 13.609 -3.194 -20.111 1.00 55.34 99 ALA A N 1
ATOM 764 C CA . ALA A 1 99 ? 12.510 -2.983 -21.040 1.00 55.34 99 ALA A CA 1
ATOM 765 C 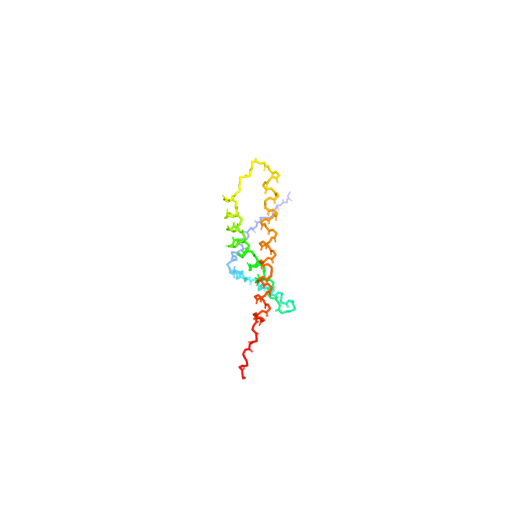C . ALA A 1 99 ? 13.032 -2.569 -22.420 1.00 55.34 99 ALA A C 1
ATOM 767 O O . ALA A 1 99 ? 13.310 -1.401 -22.650 1.00 55.34 99 ALA A O 1
ATOM 768 N N . GLY A 1 100 ? 13.129 -3.556 -23.315 1.00 47.00 100 GLY A N 1
ATOM 769 C CA . GLY A 1 100 ? 13.394 -3.396 -24.737 1.00 47.00 100 GLY A CA 1
ATOM 770 C C . GLY A 1 100 ? 14.855 -3.144 -25.096 1.00 47.00 100 GLY A C 1
ATOM 771 O O . GLY A 1 100 ? 15.200 -2.033 -25.484 1.00 47.00 100 GLY A O 1
ATOM 772 N N . ASP A 1 101 ? 15.663 -4.207 -25.160 1.00 49.03 101 ASP A N 1
ATOM 773 C CA . ASP A 1 101 ? 16.501 -4.352 -26.354 1.00 49.03 101 ASP A CA 1
ATOM 774 C C . ASP A 1 101 ? 15.531 -4.267 -27.541 1.00 49.03 101 ASP A C 1
ATOM 776 O O . ASP A 1 101 ? 14.751 -5.189 -27.810 1.00 49.03 101 ASP A O 1
ATOM 780 N N . VAL A 1 102 ? 15.476 -3.094 -28.176 1.00 52.81 102 VAL A N 1
ATOM 781 C CA . VAL A 1 102 ? 14.941 -2.966 -29.525 1.00 52.81 102 VAL A CA 1
ATOM 782 C C . VAL A 1 102 ? 15.775 -3.916 -30.359 1.00 52.81 102 VAL A C 1
ATOM 784 O O . VAL A 1 102 ? 16.951 -3.673 -30.602 1.00 52.81 102 VAL A O 1
ATOM 787 N N . VAL A 1 103 ? 15.142 -5.041 -30.678 1.00 55.03 103 VAL A N 1
ATOM 788 C CA . VAL A 1 103 ? 15.494 -5.974 -31.738 1.00 55.03 103 VAL A CA 1
ATOM 789 C C . VAL A 1 103 ? 16.283 -5.234 -32.806 1.00 55.03 103 VAL A C 1
ATOM 791 O O . VAL A 1 103 ? 15.776 -4.259 -33.364 1.00 55.03 103 VAL A O 1
ATOM 794 N N . ASP A 1 104 ? 17.501 -5.707 -33.055 1.00 57.72 104 ASP A N 1
ATOM 795 C CA . ASP A 1 104 ? 18.230 -5.428 -34.280 1.00 57.72 104 ASP A CA 1
ATOM 796 C C . ASP A 1 104 ? 17.240 -5.495 -35.453 1.00 57.72 104 ASP A C 1
ATOM 798 O O . ASP A 1 104 ? 16.729 -6.561 -35.796 1.00 57.72 104 ASP A O 1
ATOM 802 N N . ALA A 1 105 ? 16.912 -4.335 -36.007 1.00 50.94 105 ALA A N 1
ATOM 803 C CA . ALA A 1 105 ? 16.290 -4.205 -37.307 1.00 50.94 105 ALA A CA 1
ATOM 804 C C . ALA A 1 105 ? 17.233 -3.302 -38.099 1.00 50.94 105 ALA A C 1
ATOM 806 O O . ALA A 1 105 ? 17.218 -2.084 -37.931 1.00 50.94 105 ALA A O 1
ATOM 807 N N . ASP A 1 106 ? 18.131 -3.987 -38.802 1.00 52.03 106 ASP A N 1
ATOM 808 C CA . ASP A 1 106 ? 18.874 -3.635 -40.018 1.00 52.03 106 ASP A CA 1
ATOM 809 C C . ASP A 1 106 ? 18.898 -2.155 -40.451 1.00 52.03 106 A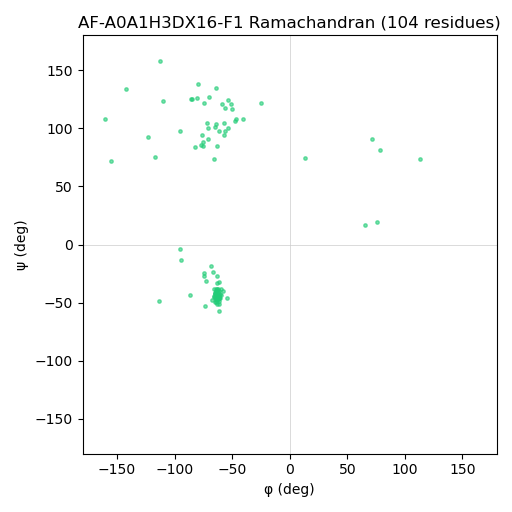SP A C 1
ATOM 811 O O . ASP A 1 106 ? 17.834 -1.588 -40.796 1.00 52.03 106 ASP A O 1
#

Mean predicted aligned error: 16.95 Å

Secondary structure (DSSP, 8-state):
--PPPP------------------PPP---EETTEEHHHHHHHHHHHIIIIIHHHHHHHHTTS---SHHHHHHHHHHHHHHHHHHHHHHHHHHHHHHTT-------

Solvent-accessible surface area (backbone atoms only — not comparable to full-atom values): 6950 Å² total; per-residue (Å²): 142,82,82,83,77,82,83,79,81,74,90,76,72,86,82,78,86,73,86,69,74,77,63,76,71,79,77,82,78,70,62,63,93,83,43,62,57,70,58,53,52,50,50,53,55,51,47,44,56,73,48,47,49,53,52,53,56,60,58,51,76,80,54,89,61,90,45,72,68,50,47,54,54,48,50,50,66,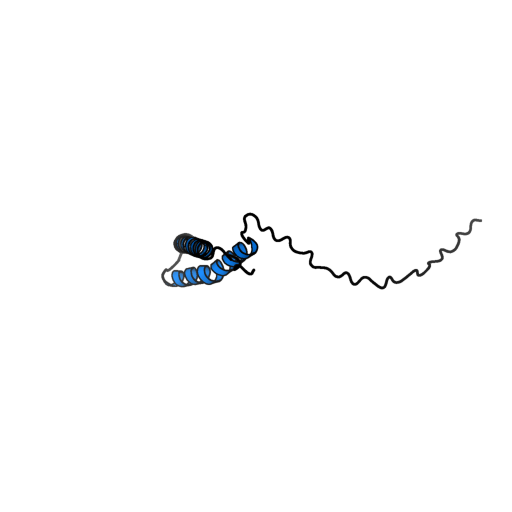53,45,52,58,51,52,51,51,47,52,50,50,51,51,50,45,54,68,73,49,61,85,65,80,74,71,89,74,130

Foldseek 3Di:
DDDDDDDPDDPDDDDDDDPPPPPPPPPPQPCDVNDRVVCVVVVVVVCCVVPVVVQLVVQVVVDDQPDPVSVVVSCCVRNVVSVVVSVVVVVVCCVVCVPDPPPDDD

Nearest PDB structures (foldseek):
  3ncc-assembly1_A  TM=4.788E-01  e=5.784E+00  Homo sapiens
  3ncb-assembly1_A  TM=4.726E-01  e=6.558E+00  Homo sapiens

pLDDT: mean 71.6, std 10.99, range [47.0, 90.44]

Organism: NCBI:txid1048396

Sequence (106 aa):
MRREPGRNVRPGRFLTGGTERRGVQPVERTEVEGVDYGWVMQTTFVVTILVGAPLVALASTQVTLPSWGARVAFAIRVGAPVWFLTAILVFAYAKRTNAGDVVDAD